Protein AF-A0A1R1BKC4-F1 (afdb_monomer)

Solvent-accessible surface area (backbone atoms only — not comparable to full-atom values): 4554 Å² total; per-residue (Å²): 135,64,53,52,29,8,76,80,75,70,45,75,20,68,47,28,46,76,71,76,42,61,62,85,74,17,66,67,80,81,55,86,81,64,88,67,64,71,70,71,36,53,79,93,48,56,95,63,38,51,66,23,68,68,61,52,51,58,50,56,62,66,70,49,80,78,77,70,85,80,127

pLDDT: mean 91.24, std 13.01, range [48.38, 98.31]

Organism: Paenibacillus amylolyticus (NCBI:txid1451)

Sequence (71 aa):
MDVLVCPLCGEANRCSYAAGHPHSECWCNRATFPEGVFDRIPPEQRRKSCICQRCLDDYANKLQPKEEPHS

InterPro domains:
  IPR032720 Cysteine-rich CWC [PF14375] (6-56)

Ra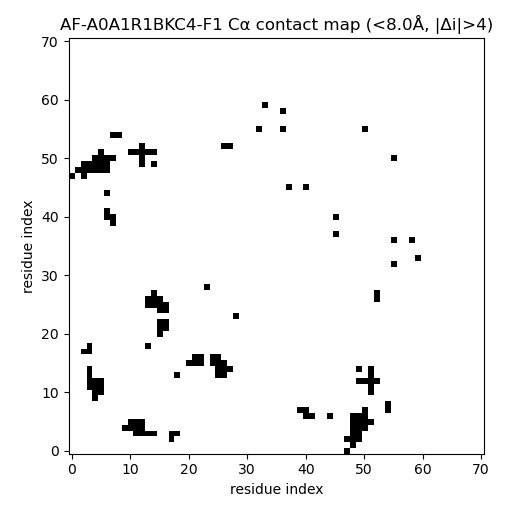dius of gyration: 14.2 Å; Cα contacts (8 Å, |Δi|>4): 74; chains: 1; bounding box: 40×41×24 Å

Foldseek 3Di:
DQQQAAQQPRDGQQQCVSVVHDNVPGPCVVDDADPCLQVSHDPVCRPRYDHHPVSRVVVVVVPDPPPDPDD

Structure (mmCIF, N/CA/C/O backbone):
data_AF-A0A1R1BKC4-F1
#
_entry.id   AF-A0A1R1BKC4-F1
#
loop_
_atom_site.group_PDB
_atom_site.id
_atom_site.type_symbol
_atom_site.label_atom_id
_atom_site.label_alt_id
_atom_site.label_comp_id
_atom_site.label_asym_id
_atom_site.label_entity_id
_atom_site.label_seq_id
_atom_site.pdbx_PDB_ins_code
_atom_site.Cartn_x
_atom_site.Cartn_y
_atom_site.Cartn_z
_atom_site.occupancy
_atom_site.B_iso_or_equiv
_atom_site.auth_seq_id
_atom_site.auth_comp_id
_atom_site.auth_asym_id
_atom_site.auth_atom_id
_atom_site.pdbx_PDB_model_num
ATOM 1 N N . MET A 1 1 ? 0.862 -19.240 -1.384 1.00 63.44 1 MET A N 1
ATOM 2 C CA . MET A 1 1 ? 0.902 -17.805 -1.035 1.00 63.44 1 MET A CA 1
ATOM 3 C C . MET A 1 1 ? 1.205 -17.068 -2.321 1.00 63.44 1 MET A C 1
ATOM 5 O O . MET A 1 1 ? 2.213 -17.401 -2.930 1.00 63.44 1 MET A O 1
ATOM 9 N N . ASP A 1 2 ? 0.336 -16.164 -2.761 1.00 87.62 2 ASP A N 1
ATOM 10 C CA . ASP A 1 2 ? 0.556 -15.416 -4.001 1.00 87.62 2 ASP A CA 1
ATOM 11 C C . ASP A 1 2 ? 1.163 -14.042 -3.677 1.00 87.62 2 ASP A C 1
ATOM 13 O O . ASP A 1 2 ? 0.540 -13.212 -3.015 1.00 87.62 2 ASP A O 1
ATOM 17 N N . VAL A 1 3 ? 2.413 -13.832 -4.096 1.00 95.06 3 VAL A N 1
ATOM 18 C CA . VAL A 1 3 ? 3.174 -12.597 -3.840 1.00 95.06 3 VAL A CA 1
ATOM 19 C C . VAL A 1 3 ? 2.687 -11.413 -4.682 1.00 95.06 3 VAL A C 1
ATOM 21 O O . VAL A 1 3 ? 2.990 -10.266 -4.348 1.00 95.06 3 VAL A O 1
ATOM 24 N N . LEU A 1 4 ? 1.901 -11.673 -5.733 1.00 96.94 4 LEU A N 1
ATOM 25 C CA . LEU A 1 4 ? 1.303 -10.667 -6.614 1.00 96.94 4 LEU A CA 1
ATOM 26 C C . LEU A 1 4 ? -0.110 -10.259 -6.178 1.00 96.94 4 LEU A C 1
ATOM 28 O O . LEU A 1 4 ? -0.703 -9.364 -6.782 1.00 96.94 4 LEU A O 1
ATOM 32 N N . VAL A 1 5 ? -0.638 -10.857 -5.106 1.00 97.62 5 VAL A N 1
ATOM 33 C CA . VAL A 1 5 ? -1.980 -10.584 -4.584 1.00 97.62 5 VAL A CA 1
ATOM 34 C C . VAL A 1 5 ? -1.924 -9.713 -3.328 1.00 97.62 5 VAL A C 1
ATOM 36 O O . VAL A 1 5 ? -1.124 -9.921 -2.411 1.00 97.62 5 VAL A O 1
ATOM 39 N N . CYS A 1 6 ? -2.803 -8.714 -3.290 1.00 97.69 6 CYS A N 1
ATOM 40 C CA . CYS A 1 6 ? -3.022 -7.838 -2.151 1.00 97.69 6 CYS A CA 1
ATOM 41 C C . CYS A 1 6 ? -3.671 -8.625 -1.003 1.00 97.69 6 CYS A C 1
ATOM 43 O O . CYS A 1 6 ? -4.789 -9.123 -1.168 1.00 97.69 6 CYS A O 1
ATOM 45 N N . PRO A 1 7 ? -3.056 -8.669 0.192 1.00 97.12 7 PRO A N 1
ATOM 46 C CA . PRO A 1 7 ? -3.574 -9.450 1.313 1.00 97.12 7 PRO A CA 1
ATOM 47 C C . PRO A 1 7 ? -4.831 -8.832 1.950 1.00 97.12 7 PRO A C 1
ATOM 49 O O . PRO A 1 7 ? -5.462 -9.452 2.799 1.00 97.12 7 PRO A O 1
ATOM 52 N N . LEU A 1 8 ? -5.194 -7.602 1.564 1.00 96.88 8 LEU A N 1
ATOM 53 C CA . LEU A 1 8 ? -6.372 -6.900 2.079 1.00 96.88 8 LEU A CA 1
ATOM 54 C C . LEU A 1 8 ? -7.625 -7.120 1.230 1.00 96.88 8 LEU A C 1
ATOM 56 O O . LEU A 1 8 ? -8.727 -7.081 1.769 1.00 96.88 8 LEU A O 1
ATOM 60 N N . CYS A 1 9 ? -7.477 -7.296 -0.086 1.00 97.12 9 CYS A N 1
ATOM 61 C CA . CYS A 1 9 ? -8.622 -7.340 -1.000 1.00 97.12 9 CYS A CA 1
ATOM 62 C C . CYS A 1 9 ? -8.594 -8.475 -2.028 1.00 97.12 9 CYS A C 1
ATOM 64 O O . CYS A 1 9 ? -9.551 -8.597 -2.781 1.00 97.12 9 CYS A O 1
ATOM 66 N N . GLY A 1 10 ? -7.534 -9.286 -2.088 1.00 96.31 10 GLY A N 1
ATOM 67 C CA . GLY A 1 10 ? -7.440 -10.421 -3.014 1.00 96.31 10 GLY A CA 1
ATOM 68 C C . GLY A 1 10 ? -7.136 -10.056 -4.473 1.00 96.31 10 GLY A C 1
ATOM 69 O O . GLY A 1 10 ? -6.879 -10.946 -5.275 1.00 96.31 10 GLY A O 1
ATOM 70 N N . GLU A 1 11 ? -7.103 -8.768 -4.816 1.00 97.94 11 GLU A N 1
ATOM 71 C CA . GLU A 1 11 ? -6.763 -8.281 -6.159 1.00 97.94 11 GLU A CA 1
ATOM 72 C C . GLU A 1 11 ? -5.250 -8.136 -6.368 1.00 97.94 11 GLU A C 1
ATOM 74 O O . GLU A 1 11 ? -4.475 -8.114 -5.410 1.00 97.94 11 GLU A O 1
ATOM 79 N N . ALA A 1 12 ? -4.817 -7.943 -7.616 1.00 97.88 12 ALA A N 1
ATOM 80 C CA . ALA A 1 12 ? -3.411 -7.702 -7.940 1.00 97.88 12 ALA A CA 1
ATOM 81 C C . ALA A 1 12 ? -2.823 -6.507 -7.155 1.00 97.88 12 ALA A C 1
ATOM 83 O O . ALA A 1 12 ? -3.343 -5.388 -7.200 1.00 97.88 12 ALA A O 1
ATOM 84 N N . ASN A 1 13 ? -1.693 -6.718 -6.472 1.00 97.75 13 ASN A N 1
ATOM 85 C CA . ASN A 1 13 ? -0.979 -5.663 -5.741 1.00 97.75 13 ASN A CA 1
ATOM 86 C C . ASN A 1 13 ? -0.105 -4.771 -6.635 1.00 97.75 13 ASN A C 1
ATOM 88 O O . ASN A 1 13 ? 0.329 -3.704 -6.196 1.00 97.75 13 ASN A O 1
ATOM 92 N N . ARG A 1 14 ? 0.122 -5.194 -7.888 1.00 97.50 14 ARG A N 1
ATOM 93 C CA . ARG A 1 14 ? 0.958 -4.510 -8.890 1.00 97.50 14 ARG A CA 1
ATOM 94 C C . ARG A 1 14 ? 2.377 -4.220 -8.383 1.00 97.50 14 ARG A C 1
ATOM 96 O O . ARG A 1 14 ? 2.959 -3.193 -8.719 1.00 97.50 14 ARG A O 1
ATOM 103 N N . CYS A 1 15 ? 2.925 -5.109 -7.557 1.00 97.50 15 CYS A N 1
ATOM 104 C CA . CYS A 1 15 ? 4.302 -5.012 -7.097 1.00 97.50 15 CYS A CA 1
ATOM 105 C C . CYS A 1 15 ? 5.267 -5.342 -8.244 1.00 97.50 15 CYS A C 1
ATOM 107 O O . CYS A 1 15 ? 5.400 -6.505 -8.625 1.00 97.50 15 CYS A O 1
ATOM 109 N N . SER A 1 16 ? 5.967 -4.329 -8.768 1.00 97.56 16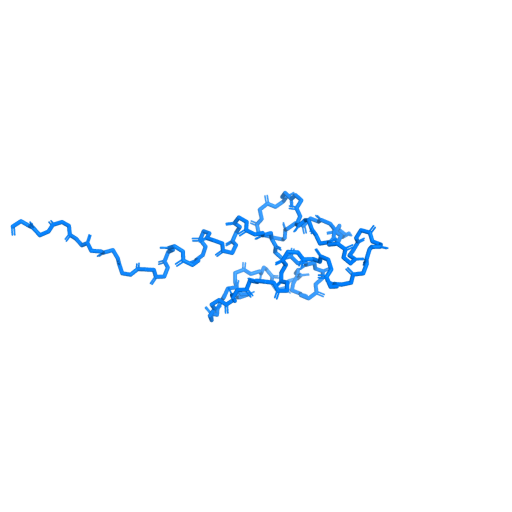 SER A N 1
ATOM 110 C CA . SER A 1 16 ? 6.938 -4.512 -9.858 1.00 97.56 16 SER A CA 1
ATOM 111 C C . SER A 1 16 ? 8.052 -5.488 -9.470 1.00 97.56 16 SER A C 1
ATOM 113 O O . SER A 1 16 ? 8.412 -6.349 -10.266 1.00 97.56 16 SER A O 1
ATOM 115 N N . TYR A 1 17 ? 8.530 -5.433 -8.221 1.00 96.44 17 TYR A N 1
ATOM 116 C CA . TYR A 1 17 ? 9.587 -6.329 -7.744 1.00 96.44 17 TYR A CA 1
ATOM 117 C C . TYR A 1 17 ? 9.161 -7.800 -7.717 1.00 96.44 17 TYR A C 1
ATOM 119 O O . TYR A 1 17 ? 9.877 -8.663 -8.216 1.00 96.44 17 TYR A O 1
ATOM 127 N N . ALA A 1 18 ? 7.960 -8.090 -7.208 1.00 95.94 18 ALA A N 1
ATOM 128 C CA . ALA A 1 18 ? 7.414 -9.447 -7.219 1.00 95.94 18 ALA A CA 1
ATOM 129 C C . ALA A 1 18 ? 7.133 -9.956 -8.646 1.00 95.94 18 ALA A C 1
ATOM 131 O O . ALA A 1 18 ? 7.143 -11.162 -8.875 1.00 95.94 18 ALA A O 1
ATOM 132 N N . ALA A 1 19 ? 6.916 -9.046 -9.599 1.00 96.00 19 ALA A N 1
ATOM 133 C CA . ALA A 1 19 ? 6.765 -9.354 -11.018 1.00 96.00 19 ALA A CA 1
ATOM 134 C C . ALA A 1 19 ? 8.107 -9.497 -11.772 1.00 96.00 19 ALA A C 1
ATOM 136 O O . ALA A 1 19 ? 8.096 -9.708 -12.980 1.00 96.00 19 ALA A O 1
ATOM 137 N N . GLY A 1 20 ? 9.255 -9.395 -11.089 1.00 97.12 20 GLY A N 1
ATOM 138 C CA . GLY A 1 20 ? 10.584 -9.557 -11.693 1.00 97.12 20 GLY A CA 1
ATOM 139 C C . GLY A 1 20 ? 11.194 -8.279 -12.276 1.00 97.12 20 GLY A C 1
ATOM 140 O O . GLY A 1 20 ? 12.219 -8.346 -12.951 1.00 97.12 20 GLY A O 1
ATOM 141 N N . HIS A 1 21 ? 10.599 -7.118 -12.006 1.00 97.06 21 HIS A N 1
ATOM 142 C CA . HIS A 1 21 ? 11.109 -5.814 -12.426 1.00 97.06 21 HIS A CA 1
ATOM 143 C C . HIS A 1 21 ? 11.880 -5.117 -11.291 1.00 97.06 21 HIS A C 1
ATOM 145 O O . HIS A 1 21 ? 11.725 -5.469 -10.118 1.00 97.06 21 HIS A O 1
ATOM 151 N N . PRO A 1 22 ? 12.713 -4.107 -11.590 1.00 96.94 22 PRO A N 1
ATOM 152 C CA . PRO A 1 22 ? 13.395 -3.323 -10.569 1.00 96.94 22 PRO A CA 1
ATOM 153 C C . PRO A 1 22 ? 12.434 -2.747 -9.527 1.00 96.94 22 PRO A C 1
ATOM 155 O O . PRO A 1 22 ? 11.345 -2.262 -9.846 1.00 96.94 22 PRO A O 1
ATOM 158 N N . HIS A 1 23 ? 12.866 -2.738 -8.263 1.00 92.56 23 HIS A N 1
ATOM 159 C CA . HIS A 1 23 ? 12.046 -2.195 -7.182 1.00 92.56 23 HIS A CA 1
ATOM 160 C C . HIS A 1 23 ? 11.656 -0.735 -7.434 1.00 92.56 23 HIS A C 1
ATOM 162 O O . HIS A 1 23 ? 10.541 -0.372 -7.085 1.00 92.56 23 HIS A O 1
ATOM 168 N N . SER A 1 24 ? 12.517 0.054 -8.093 1.00 95.44 24 SER A N 1
ATOM 169 C CA . SER A 1 24 ? 12.375 1.483 -8.405 1.00 95.44 24 SER A CA 1
ATOM 170 C C . SER A 1 24 ? 11.160 1.785 -9.281 1.00 95.44 24 SER A C 1
ATOM 172 O O . SER A 1 24 ? 10.580 2.866 -9.192 1.00 95.44 24 SER A O 1
ATOM 174 N N . GLU A 1 25 ? 10.722 0.810 -10.075 1.00 96.31 25 GLU A N 1
ATOM 175 C CA . GLU A 1 25 ? 9.556 0.926 -10.949 1.00 96.31 25 GLU A CA 1
ATOM 176 C C . GLU A 1 25 ? 8.234 0.719 -10.201 1.00 96.31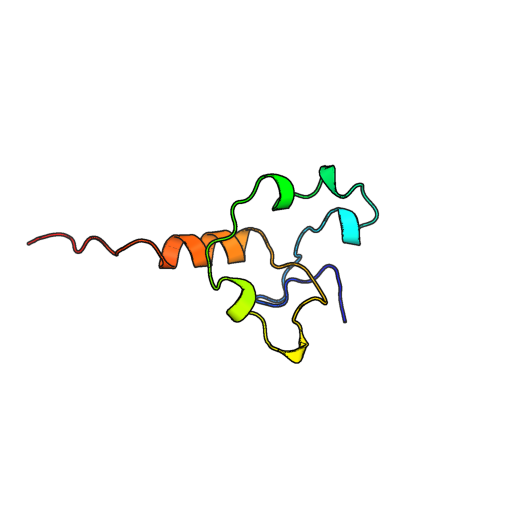 25 GLU A C 1
ATOM 178 O O . GLU A 1 25 ? 7.170 1.073 -10.713 1.00 96.31 25 GLU A O 1
ATOM 183 N N . CYS A 1 26 ? 8.274 0.176 -8.980 1.00 97.75 26 CYS A N 1
ATOM 184 C CA . CYS A 1 26 ? 7.069 -0.085 -8.206 1.00 97.75 26 CYS A CA 1
ATOM 185 C C . CYS A 1 26 ? 6.354 1.219 -7.838 1.00 97.75 26 CYS A C 1
ATOM 187 O O . CYS A 1 26 ? 6.975 2.190 -7.390 1.00 97.75 26 CYS A O 1
ATOM 189 N N . TRP A 1 27 ? 5.024 1.227 -7.973 1.00 97.25 27 TRP A N 1
ATOM 190 C CA . TRP A 1 27 ? 4.185 2.372 -7.609 1.00 97.25 27 TRP A CA 1
ATOM 191 C C . TRP A 1 27 ? 4.400 2.800 -6.149 1.00 97.25 27 TRP A C 1
ATOM 193 O O . TRP A 1 27 ? 4.328 3.989 -5.841 1.00 97.25 27 TRP A O 1
ATOM 203 N N . CYS A 1 28 ? 4.733 1.849 -5.267 1.00 97.12 28 CYS A N 1
ATOM 204 C CA . CYS A 1 28 ? 4.889 2.100 -3.840 1.00 97.12 28 CYS A CA 1
ATOM 205 C C . CYS A 1 28 ? 6.054 3.039 -3.501 1.00 97.12 28 CYS A C 1
ATOM 207 O O . CYS A 1 28 ? 6.012 3.660 -2.447 1.00 97.12 28 CYS A O 1
ATOM 209 N N . ASN A 1 29 ? 7.060 3.207 -4.373 1.00 96.56 29 ASN A N 1
ATOM 210 C CA . ASN A 1 29 ? 8.154 4.161 -4.117 1.00 96.56 29 ASN A C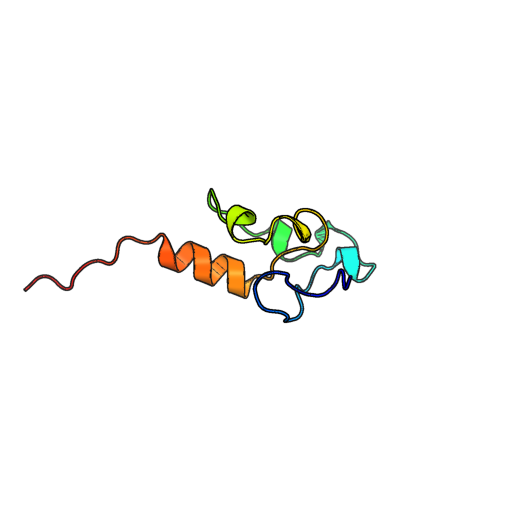A 1
ATOM 211 C C . ASN A 1 29 ? 7.706 5.619 -4.142 1.00 96.56 29 ASN A C 1
ATOM 213 O O . ASN A 1 29 ? 8.416 6.489 -3.649 1.00 96.56 29 ASN A O 1
ATOM 217 N N . ARG A 1 30 ? 6.563 5.898 -4.771 1.00 95.25 30 ARG A N 1
ATOM 218 C CA . ARG A 1 30 ? 5.990 7.243 -4.875 1.00 95.25 30 ARG A CA 1
ATOM 219 C C . ARG A 1 30 ? 4.808 7.436 -3.926 1.00 95.25 30 ARG A C 1
ATOM 221 O O . ARG A 1 30 ? 4.122 8.447 -4.021 1.00 95.25 30 ARG A O 1
ATOM 228 N N . ALA A 1 31 ? 4.545 6.462 -3.057 1.00 96.50 31 ALA A N 1
ATOM 229 C CA . ALA A 1 31 ? 3.398 6.459 -2.167 1.00 96.50 31 ALA A CA 1
ATOM 230 C C . ALA A 1 31 ? 3.810 6.764 -0.722 1.00 96.50 31 ALA A C 1
ATOM 232 O O . ALA A 1 31 ? 4.856 6.319 -0.251 1.00 96.50 31 ALA A O 1
ATOM 233 N N . THR A 1 32 ? 2.942 7.474 -0.006 1.00 96.75 32 THR A N 1
ATOM 234 C CA . THR A 1 32 ? 3.062 7.692 1.438 1.00 96.75 32 THR A CA 1
ATOM 235 C C . THR A 1 32 ? 2.169 6.698 2.161 1.00 96.75 32 THR A C 1
ATOM 237 O O . THR A 1 32 ? 0.994 6.570 1.829 1.00 96.75 32 THR A O 1
ATOM 240 N N . PHE A 1 33 ? 2.714 6.009 3.162 1.00 96.81 33 PHE A N 1
ATOM 241 C CA . PHE A 1 33 ? 1.984 5.023 3.954 1.00 96.81 33 PHE A CA 1
ATOM 242 C C . PHE A 1 33 ? 1.599 5.633 5.304 1.00 96.81 33 PHE A C 1
ATOM 244 O O . PHE A 1 33 ? 2.494 5.881 6.113 1.00 96.81 33 PHE A O 1
ATOM 251 N N . PRO A 1 34 ? 0.302 5.895 5.563 1.00 96.69 34 PRO A N 1
ATOM 252 C CA . PRO A 1 34 ? -0.132 6.389 6.860 1.00 96.69 34 PRO A CA 1
ATOM 253 C C . PRO A 1 34 ? 0.103 5.352 7.962 1.00 96.69 34 PRO A C 1
ATOM 255 O O . PRO A 1 34 ? 0.110 4.142 7.711 1.00 96.69 34 PRO A O 1
ATOM 258 N N . GLU A 1 35 ? 0.250 5.823 9.198 1.00 96.25 35 GLU A N 1
ATOM 259 C CA . GLU A 1 35 ? 0.422 4.953 10.360 1.00 96.25 35 GLU A CA 1
ATOM 260 C C . GLU A 1 35 ? -0.750 3.961 10.504 1.00 96.25 35 GLU A C 1
ATOM 262 O O . GLU A 1 35 ? -1.910 4.266 10.209 1.00 96.25 35 GLU A O 1
ATOM 267 N N . GLY A 1 36 ? -0.434 2.729 10.905 1.00 95.56 36 GLY A N 1
ATOM 268 C CA . GLY A 1 36 ? -1.418 1.665 11.123 1.00 95.56 36 GLY A CA 1
ATOM 269 C C . GLY A 1 36 ? -1.966 0.988 9.860 1.00 95.56 36 GLY A C 1
ATOM 270 O O . GLY A 1 36 ? -2.676 -0.012 9.968 1.00 95.56 36 GLY A O 1
ATOM 271 N N . VAL A 1 37 ? -1.615 1.439 8.644 1.00 97.19 37 VAL A N 1
ATOM 272 C CA . VAL A 1 37 ? -2.126 0.814 7.403 1.00 97.19 37 VAL A CA 1
ATOM 273 C C . VAL A 1 37 ? -1.793 -0.681 7.322 1.00 97.19 37 VAL A C 1
ATOM 275 O O . VAL A 1 37 ? -2.615 -1.490 6.889 1.00 97.19 37 VAL A O 1
ATOM 278 N N . PHE A 1 38 ? -0.612 -1.078 7.798 1.00 96.75 38 PHE A N 1
ATOM 279 C CA . PHE A 1 38 ? -0.175 -2.474 7.787 1.00 96.75 38 PHE A CA 1
ATOM 280 C C . PHE A 1 38 ? -0.791 -3.319 8.908 1.00 96.75 38 PHE A C 1
ATOM 282 O O . PHE A 1 38 ? -0.799 -4.547 8.796 1.00 96.75 38 PHE A O 1
ATOM 289 N N . ASP A 1 39 ? -1.380 -2.704 9.937 1.00 96.31 39 ASP A N 1
ATOM 290 C CA . ASP A 1 39 ? -2.082 -3.439 10.995 1.00 96.31 39 ASP A CA 1
ATOM 291 C C . ASP A 1 39 ? -3.368 -4.085 10.480 1.00 96.31 39 ASP A C 1
ATOM 293 O O . ASP A 1 39 ? -3.799 -5.112 11.007 1.00 96.31 39 ASP A O 1
ATOM 297 N N . ARG A 1 40 ? -3.921 -3.543 9.385 1.00 95.56 40 ARG A N 1
ATOM 298 C CA . ARG A 1 40 ? -5.055 -4.114 8.646 1.00 95.56 40 ARG A CA 1
ATOM 299 C C . ARG A 1 40 ? -4.734 -5.463 8.001 1.00 95.56 40 ARG A C 1
ATOM 301 O O . ARG A 1 40 ? -5.663 -6.182 7.645 1.00 95.56 40 ARG A O 1
ATOM 308 N N . ILE A 1 41 ? -3.455 -5.799 7.817 1.00 96.69 41 ILE A N 1
ATOM 309 C CA . ILE A 1 41 ? -3.043 -7.069 7.215 1.00 96.69 41 ILE A CA 1
ATOM 310 C C . I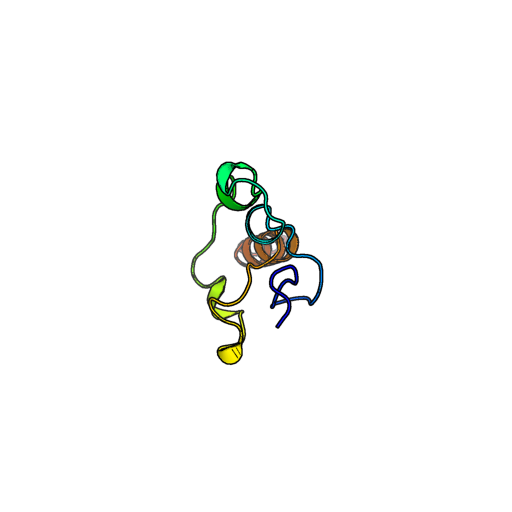LE A 1 41 ? -3.179 -8.182 8.266 1.00 96.69 41 ILE A C 1
ATOM 312 O O . ILE A 1 41 ? -2.588 -8.048 9.350 1.00 96.69 41 ILE A O 1
ATOM 316 N N . PRO A 1 42 ? -3.881 -9.294 7.954 1.00 93.25 42 PRO A N 1
ATOM 317 C CA . PRO A 1 42 ? -3.956 -10.455 8.836 1.00 93.25 42 PRO A CA 1
ATOM 318 C C . PRO A 1 42 ? -2.559 -10.906 9.288 1.00 93.25 42 PRO A C 1
ATOM 320 O O . PRO A 1 42 ? -1.651 -10.941 8.448 1.00 93.25 42 PRO A O 1
ATOM 323 N N . PRO A 1 43 ? -2.346 -11.252 10.572 1.00 94.06 43 PRO A N 1
ATOM 324 C CA . PRO A 1 43 ? -1.024 -11.602 11.089 1.00 94.06 43 PRO A CA 1
ATOM 325 C C . PRO A 1 43 ? 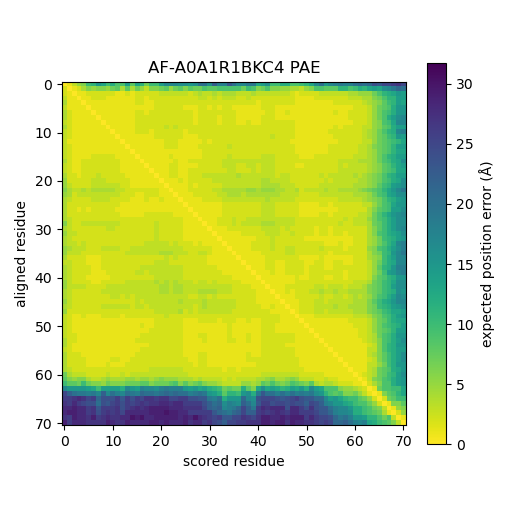-0.309 -12.677 10.266 1.00 94.06 43 PRO A C 1
ATOM 327 O O . PRO A 1 43 ? 0.892 -12.557 10.019 1.00 94.06 43 PRO A O 1
ATOM 330 N N . GLU A 1 44 ? -1.041 -13.673 9.756 1.00 93.00 44 GLU A N 1
ATOM 331 C CA . GLU A 1 44 ? -0.464 -14.751 8.950 1.00 93.00 44 GLU A CA 1
ATOM 332 C C . GLU A 1 44 ? -0.026 -14.289 7.554 1.00 93.00 44 GLU A C 1
ATOM 334 O O . GLU A 1 44 ? 0.699 -15.017 6.879 1.00 93.00 44 GLU A O 1
ATOM 339 N N . GLN A 1 45 ? -0.443 -13.109 7.095 1.00 93.62 45 GLN A N 1
ATOM 340 C CA . GLN A 1 45 ? -0.123 -12.558 5.774 1.00 93.62 45 GLN A CA 1
ATOM 341 C C . GLN A 1 45 ? 0.875 -11.390 5.827 1.00 93.62 45 GLN A C 1
ATOM 343 O O . GLN A 1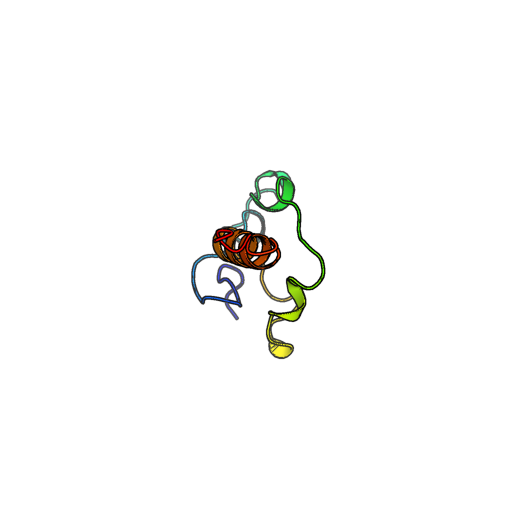 45 ? 1.385 -10.959 4.790 1.00 93.62 45 GLN A O 1
ATOM 348 N N . ARG A 1 46 ? 1.211 -10.893 7.025 1.00 93.94 46 ARG A N 1
ATOM 349 C CA . ARG A 1 46 ? 2.169 -9.792 7.200 1.00 93.94 46 ARG A CA 1
ATOM 350 C C . ARG A 1 46 ? 3.548 -10.161 6.657 1.00 93.94 46 ARG A C 1
ATOM 352 O O . ARG A 1 46 ? 4.043 -11.263 6.877 1.00 93.94 46 ARG A O 1
ATOM 359 N N . ARG A 1 47 ? 4.190 -9.198 5.984 1.00 91.94 47 ARG A N 1
ATOM 360 C CA . ARG A 1 47 ? 5.526 -9.327 5.366 1.00 91.94 47 ARG A CA 1
ATOM 361 C C . ARG A 1 47 ? 5.638 -10.416 4.281 1.00 91.94 47 ARG A C 1
ATOM 363 O O . ARG A 1 47 ? 6.751 -10.792 3.935 1.00 91.94 47 ARG A O 1
ATOM 370 N N . LYS A 1 48 ? 4.516 -10.916 3.742 1.00 94.56 48 LYS A N 1
ATOM 371 C CA . LYS A 1 48 ? 4.502 -11.940 2.678 1.00 94.56 48 LYS A CA 1
ATOM 372 C C . LYS A 1 48 ? 4.158 -11.389 1.290 1.00 94.56 48 LYS A C 1
ATOM 374 O O . LYS A 1 48 ? 4.681 -11.891 0.304 1.00 94.56 48 LYS A O 1
ATOM 379 N N . SER A 1 49 ? 3.301 -10.372 1.208 1.00 96.00 49 SER A N 1
ATOM 380 C CA . SER A 1 49 ? 2.985 -9.649 -0.031 1.00 96.00 49 SER A CA 1
ATOM 381 C C . SER A 1 49 ? 2.675 -8.177 0.259 1.00 96.00 49 SER A C 1
ATOM 383 O O . SER A 1 49 ? 2.379 -7.800 1.397 1.00 96.00 49 SER A O 1
ATOM 385 N N . CYS A 1 50 ? 2.787 -7.325 -0.761 1.00 96.75 50 CYS A N 1
ATOM 386 C CA . CYS A 1 50 ? 2.454 -5.905 -0.652 1.00 96.75 50 CYS A CA 1
ATOM 387 C C . CYS A 1 50 ? 0.932 -5.695 -0.698 1.00 96.75 50 CYS A C 1
ATOM 389 O O . CYS A 1 50 ? 0.220 -6.432 -1.383 1.00 96.75 50 CYS A O 1
ATOM 391 N N . ILE A 1 51 ? 0.439 -4.644 -0.035 1.00 98.06 51 ILE A N 1
ATOM 392 C CA . ILE A 1 51 ? -0.908 -4.109 -0.299 1.00 98.06 51 ILE A CA 1
ATOM 393 C C . ILE A 1 51 ? -0.964 -3.496 -1.705 1.00 98.06 51 ILE A C 1
ATOM 395 O O . ILE A 1 51 ? 0.083 -3.220 -2.280 1.00 98.06 51 ILE A O 1
ATOM 399 N N . CYS A 1 52 ? -2.156 -3.279 -2.264 1.00 98.31 52 CYS A N 1
ATOM 400 C CA . CYS A 1 52 ? -2.332 -2.541 -3.519 1.00 98.31 52 CYS A CA 1
ATOM 401 C C . CYS A 1 52 ? -2.566 -1.043 -3.269 1.00 98.31 52 CYS A C 1
ATOM 403 O O . CYS A 1 52 ? -3.025 -0.659 -2.190 1.00 98.31 52 CYS A O 1
ATOM 405 N N . GLN A 1 53 ? -2.318 -0.215 -4.290 1.00 98.25 53 GLN A N 1
ATOM 406 C CA . GLN A 1 53 ? -2.522 1.237 -4.224 1.00 98.25 53 GLN A CA 1
ATOM 407 C C . GLN A 1 53 ? -3.958 1.600 -3.819 1.00 98.25 53 GLN A C 1
ATOM 409 O O . GLN A 1 53 ? -4.151 2.405 -2.921 1.00 98.25 53 GLN A O 1
ATOM 414 N N . ARG A 1 54 ? -4.965 0.909 -4.373 1.00 98.31 54 ARG A N 1
ATOM 415 C CA . ARG A 1 54 ? -6.376 1.128 -4.011 1.00 98.31 54 ARG A CA 1
ATOM 416 C C . ARG A 1 54 ? -6.625 0.979 -2.508 1.00 98.31 54 ARG A C 1
ATOM 418 O O . ARG A 1 54 ? -7.278 1.820 -1.912 1.00 98.31 54 ARG A O 1
ATOM 425 N N . CYS A 1 55 ? -6.096 -0.075 -1.882 1.00 98.25 55 CYS A N 1
ATOM 426 C CA . CYS A 1 55 ? -6.287 -0.282 -0.445 1.00 98.25 55 CYS A CA 1
ATOM 427 C C . CYS A 1 55 ? -5.537 0.746 0.408 1.00 98.25 55 CYS A C 1
ATOM 429 O O . CYS A 1 55 ? -5.995 1.056 1.506 1.00 98.25 55 CYS A O 1
ATOM 431 N N . LEU A 1 56 ? -4.396 1.246 -0.076 1.00 98.25 56 LEU A N 1
ATOM 432 C CA . LEU A 1 56 ? -3.690 2.348 0.569 1.00 98.25 56 LEU A CA 1
ATOM 433 C C . LEU A 1 56 ? -4.530 3.631 0.517 1.00 98.25 56 LEU A C 1
ATOM 435 O O . LEU A 1 56 ? -4.754 4.245 1.558 1.00 98.25 56 LEU A O 1
ATOM 439 N N . ASP A 1 57 ? -5.042 3.979 -0.663 1.00 97.38 57 ASP A N 1
ATOM 440 C CA . ASP A 1 57 ? -5.867 5.170 -0.879 1.00 97.38 57 ASP A CA 1
ATOM 441 C C . ASP A 1 57 ? -7.164 5.095 -0.053 1.00 97.38 57 ASP A C 1
ATOM 443 O O . ASP A 1 57 ? -7.512 6.036 0.658 1.00 97.38 57 ASP A O 1
ATOM 447 N N . ASP A 1 58 ? -7.838 3.939 -0.045 1.00 97.56 58 ASP A N 1
ATOM 448 C CA . ASP A 1 58 ? -9.034 3.694 0.770 1.00 97.56 58 ASP A CA 1
ATOM 449 C C . ASP A 1 58 ? -8.769 3.865 2.271 1.00 97.56 58 ASP A C 1
ATOM 451 O O . ASP A 1 58 ? -9.645 4.316 3.012 1.00 97.56 58 ASP A O 1
ATOM 455 N N . TYR A 1 59 ? -7.588 3.461 2.747 1.00 97.12 59 TYR A N 1
ATOM 456 C CA . TYR A 1 59 ? -7.198 3.636 4.144 1.00 97.12 59 TYR A CA 1
ATOM 457 C C . TYR A 1 59 ? -6.922 5.109 4.453 1.00 97.12 59 TYR A C 1
ATOM 459 O O . TYR A 1 59 ? -7.458 5.633 5.427 1.00 97.12 59 TYR A O 1
ATOM 467 N N . ALA A 1 60 ? -6.156 5.790 3.598 1.00 95.19 60 ALA A N 1
ATOM 468 C CA . ALA A 1 60 ? -5.843 7.208 3.745 1.00 95.19 60 ALA A CA 1
ATOM 469 C C . ALA A 1 60 ? -7.109 8.083 3.743 1.00 95.19 60 ALA A C 1
ATOM 471 O O . ALA A 1 60 ? -7.260 8.950 4.601 1.00 95.19 60 ALA A O 1
ATOM 472 N N . ASN A 1 61 ? -8.067 7.794 2.859 1.00 94.69 61 ASN A N 1
ATOM 473 C CA . ASN A 1 61 ? -9.347 8.504 2.787 1.00 94.69 61 ASN A CA 1
ATOM 474 C C . ASN A 1 61 ? -10.188 8.346 4.062 1.00 94.69 61 ASN A C 1
ATOM 476 O O . ASN A 1 61 ? -10.916 9.257 4.442 1.00 94.69 61 ASN A O 1
ATOM 480 N N . LYS A 1 62 ? -10.086 7.204 4.753 1.00 91.94 62 LYS A N 1
ATOM 481 C CA . LYS A 1 62 ? -10.805 6.959 6.017 1.00 91.94 62 LYS A CA 1
ATOM 482 C C . LYS A 1 62 ? -10.173 7.651 7.223 1.00 91.94 62 LYS A C 1
ATOM 484 O O . LYS A 1 62 ? -10.848 7.782 8.239 1.00 91.94 62 LYS A O 1
ATO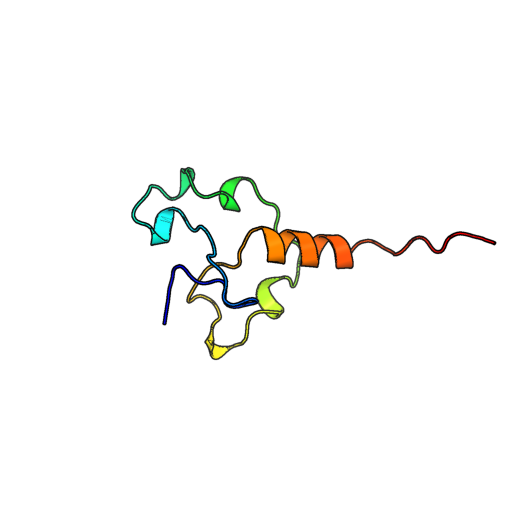M 489 N N . LEU A 1 63 ? -8.906 8.056 7.125 1.00 86.25 63 LEU A N 1
ATOM 490 C CA . LEU A 1 63 ? -8.222 8.837 8.159 1.00 86.25 63 LEU A CA 1
ATOM 491 C C . LEU A 1 63 ? -8.562 10.330 8.096 1.00 86.25 63 LEU A C 1
ATOM 493 O O . LEU A 1 63 ? -8.266 11.0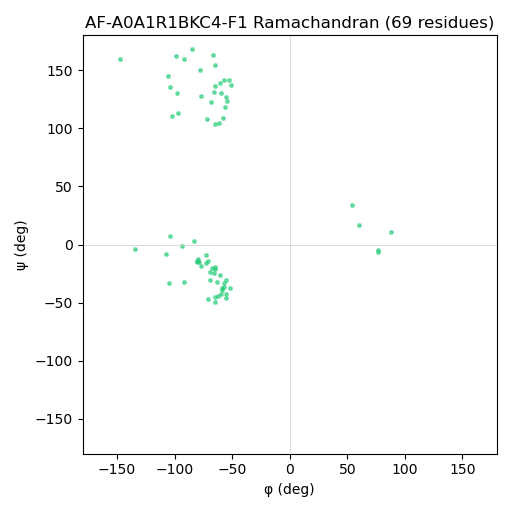57 9.042 1.00 86.25 63 LEU A O 1
ATOM 497 N N . GLN A 1 64 ? -9.170 10.799 7.003 1.00 74.25 64 GLN A N 1
ATOM 498 C CA . GLN A 1 64 ? -9.646 12.174 6.909 1.00 74.25 64 GLN A CA 1
ATOM 499 C C . GLN A 1 64 ? -10.779 12.369 7.932 1.00 74.25 64 GLN A C 1
ATOM 501 O O . GLN A 1 64 ? -11.705 11.548 7.970 1.00 74.25 64 GLN A O 1
ATOM 506 N N . PRO A 1 65 ? -10.749 13.430 8.759 1.00 61.06 65 PRO A N 1
ATOM 507 C CA . PRO A 1 65 ? -11.918 13.823 9.528 1.00 61.06 65 PRO A CA 1
ATOM 508 C C . PRO A 1 65 ? -13.066 14.017 8.540 1.00 61.06 65 PRO A C 1
ATOM 510 O O . PRO A 1 65 ? -12.938 14.780 7.585 1.00 61.06 65 PRO A O 1
ATOM 513 N N . LYS A 1 66 ? -14.175 13.303 8.732 1.00 54.97 66 LYS A N 1
ATOM 514 C CA . LYS A 1 66 ? -15.414 13.650 8.041 1.00 54.97 66 LYS A CA 1
ATOM 515 C C . LYS A 1 66 ? -15.777 15.055 8.514 1.00 54.97 66 LYS A C 1
ATOM 517 O O . LYS A 1 66 ? -16.213 15.197 9.652 1.00 54.97 66 LYS A O 1
ATOM 522 N N . GLU A 1 67 ? -15.570 16.076 7.691 1.00 55.41 67 GLU A N 1
ATOM 523 C CA . GLU A 1 67 ? -16.288 17.334 7.875 1.00 55.41 67 GLU A CA 1
ATOM 524 C C . GLU A 1 67 ? -17.781 16.985 7.812 1.00 55.41 67 GLU A C 1
ATOM 526 O O . GLU A 1 67 ? -18.296 16.557 6.776 1.00 55.41 67 GLU A O 1
ATOM 531 N N . GLU A 1 68 ? -18.462 17.058 8.959 1.00 52.56 68 GLU A N 1
ATOM 532 C CA . GLU A 1 68 ? -19.919 17.087 8.991 1.00 52.56 68 GLU A CA 1
ATOM 533 C C . GLU A 1 68 ? -20.358 18.318 8.186 1.00 52.56 68 GLU A C 1
ATOM 535 O O . GLU A 1 68 ? -19.812 19.403 8.412 1.00 52.56 68 GLU A O 1
ATOM 540 N N . PRO A 1 69 ? -21.304 18.202 7.234 1.00 59.78 69 PRO A N 1
ATOM 541 C CA . PRO A 1 69 ? -21.869 19.383 6.608 1.00 59.78 69 PRO A CA 1
ATOM 542 C C . PRO A 1 69 ? -22.617 20.137 7.707 1.00 59.78 69 PRO A C 1
ATOM 544 O O . PRO A 1 69 ? -23.671 19.703 8.170 1.00 59.78 69 PRO A O 1
ATOM 547 N N . HIS A 1 70 ? -22.000 21.217 8.180 1.00 54.16 70 HIS A N 1
ATOM 548 C CA . HIS A 1 70 ? -22.522 22.056 9.243 1.00 54.16 70 HIS A CA 1
ATOM 549 C C . HIS A 1 70 ? -23.921 22.539 8.837 1.00 54.16 70 HIS A C 1
ATOM 551 O O . HIS A 1 70 ? -24.082 23.186 7.799 1.00 54.16 70 HIS A O 1
ATOM 557 N N . SER A 1 71 ? -24.923 22.152 9.632 1.00 48.38 71 SER A N 1
ATOM 558 C CA . SER A 1 71 ? -26.229 22.820 9.658 1.00 48.38 71 SER A CA 1
ATOM 559 C C . SER A 1 71 ? -26.097 24.231 10.218 1.00 48.38 71 SER A C 1
ATOM 561 O O . SER A 1 71 ? -25.153 24.458 11.017 1.00 48.38 71 SER A O 1
#

Mean predicted aligned error: 5.07 Å

Secondary structure (DSSP, 8-state):
--TTB-TTTSSB---TTTTTS-GGGSGGGG----TTGGGGS-GGGTTTSPPPHHHHHHHHHHHS-------